Protein AF-A0A2A4YGF6-F1 (afdb_monomer_lite)

Secondary structure (DSSP, 8-state):
--HHHHHHHHTTSSSBTTBEE-GGGGSTTTTTTSTT-SEE-SSTT-EEEEEEHHHHHHTTTS-GGGGT--SSEEEEEE-S-TTSTTSEEEE-SSSEEEEEETTEEEEEE---

Structure (mmCIF, N/CA/C/O backbone):
data_AF-A0A2A4YGF6-F1
#
_entry.id   AF-A0A2A4YGF6-F1
#
loop_
_atom_site.group_PDB
_atom_site.id
_atom_site.type_symbol
_atom_site.label_atom_id
_atom_site.label_alt_id
_atom_site.label_comp_id
_atom_site.label_asym_id
_atom_site.label_entity_id
_atom_site.label_seq_id
_atom_site.pdbx_PDB_ins_code
_atom_site.Cartn_x
_atom_site.Cartn_y
_atom_site.Cartn_z
_atom_site.occupancy
_atom_site.B_iso_or_equiv
_atom_site.auth_seq_id
_atom_site.auth_comp_id
_atom_site.auth_asym_id
_atom_site.auth_atom_id
_atom_site.pdbx_PDB_model_num
ATOM 1 N N . MET A 1 1 ? -7.327 2.483 14.035 1.00 45.34 1 MET A N 1
ATOM 2 C CA . MET A 1 1 ? -5.890 2.223 14.281 1.00 45.34 1 MET A CA 1
ATOM 3 C C . MET A 1 1 ? -5.236 3.575 14.505 1.00 45.34 1 MET A C 1
ATOM 5 O O . MET A 1 1 ? -5.577 4.486 13.766 1.00 45.34 1 MET A O 1
ATOM 9 N N . ASN A 1 2 ? -4.393 3.743 15.526 1.00 44.53 2 ASN A N 1
ATOM 10 C CA . ASN A 1 2 ? -3.632 4.986 15.677 1.00 44.53 2 ASN A CA 1
ATOM 11 C C . ASN A 1 2 ? -2.352 4.909 14.829 1.00 44.53 2 ASN A C 1
ATOM 13 O O . ASN A 1 2 ? -1.898 3.821 14.473 1.00 44.53 2 ASN A O 1
ATOM 17 N N . GLU A 1 3 ? -1.796 6.063 14.484 1.00 42.47 3 GLU A N 1
ATOM 18 C CA . GLU A 1 3 ? -0.613 6.194 13.629 1.00 42.47 3 GLU A CA 1
ATOM 19 C C . GLU A 1 3 ? 0.549 5.280 14.065 1.00 42.47 3 GLU A C 1
ATOM 21 O O . GLU A 1 3 ? 1.199 4.645 13.234 1.00 42.47 3 GLU A O 1
ATOM 26 N N . LYS A 1 4 ? 0.743 5.123 15.380 1.00 48.06 4 LYS A N 1
ATOM 27 C CA . LYS A 1 4 ? 1.787 4.282 15.976 1.00 48.06 4 LYS A CA 1
ATOM 28 C C . LYS A 1 4 ? 1.678 2.812 15.558 1.00 48.06 4 LYS A C 1
ATOM 30 O O . LYS A 1 4 ? 2.673 2.219 15.153 1.00 48.06 4 LYS A O 1
ATOM 35 N N . SER A 1 5 ? 0.483 2.223 15.608 1.00 43.94 5 SER A N 1
ATOM 36 C CA . SER A 1 5 ? 0.285 0.818 15.222 1.00 43.94 5 SER A CA 1
ATOM 37 C C . SER A 1 5 ? 0.538 0.573 13.730 1.00 43.94 5 SER A C 1
ATOM 39 O O . SER A 1 5 ? 1.064 -0.476 13.369 1.00 43.94 5 SER A O 1
ATOM 41 N N . ALA A 1 6 ? 0.228 1.549 12.871 1.00 48.75 6 ALA A N 1
ATOM 42 C CA . ALA A 1 6 ? 0.528 1.474 11.440 1.00 48.75 6 ALA A CA 1
ATOM 43 C C . ALA A 1 6 ? 2.039 1.540 11.171 1.00 48.75 6 ALA A C 1
ATOM 45 O O . ALA A 1 6 ? 2.586 0.758 10.392 1.00 48.75 6 ALA A O 1
ATOM 46 N N . GLN A 1 7 ? 2.725 2.454 11.864 1.00 51.28 7 GLN A N 1
ATOM 47 C CA . GLN A 1 7 ? 4.173 2.624 11.767 1.00 51.28 7 GLN A CA 1
ATOM 48 C C . GLN A 1 7 ? 4.932 1.375 12.240 1.00 51.28 7 GLN A C 1
ATOM 50 O O . GLN A 1 7 ? 5.882 0.955 11.578 1.00 51.28 7 GLN A O 1
ATOM 55 N N . GLU A 1 8 ? 4.499 0.750 13.340 1.00 50.56 8 GLU A N 1
ATOM 56 C CA . GLU A 1 8 ? 5.091 -0.492 13.857 1.00 50.56 8 GLU A CA 1
ATOM 57 C C . GLU A 1 8 ? 4.917 -1.680 12.900 1.00 50.56 8 GLU A C 1
ATOM 59 O O . GLU A 1 8 ? 5.760 -2.577 12.881 1.00 50.56 8 GLU A O 1
ATOM 64 N N . TRP A 1 9 ? 3.845 -1.696 12.105 1.00 46.47 9 TRP A N 1
ATOM 65 C CA . TRP A 1 9 ? 3.559 -2.775 11.162 1.00 46.47 9 TRP A CA 1
ATOM 66 C C . TRP A 1 9 ? 4.492 -2.740 9.948 1.00 46.47 9 TRP A C 1
ATOM 68 O O . TRP A 1 9 ? 5.123 -3.747 9.620 1.00 46.47 9 TRP A O 1
ATOM 78 N N . ILE A 1 10 ? 4.664 -1.550 9.363 1.00 52.31 10 ILE A N 1
ATOM 79 C CA . ILE A 1 10 ? 5.623 -1.299 8.277 1.00 52.31 10 ILE A CA 1
ATOM 80 C C . ILE A 1 10 ? 7.051 -1.637 8.706 1.00 52.31 10 ILE A C 1
ATOM 82 O O . ILE A 1 10 ? 7.795 -2.253 7.950 1.00 52.31 10 ILE A O 1
ATOM 86 N N . GLY A 1 11 ? 7.433 -1.258 9.928 1.00 42.06 11 GLY A N 1
ATOM 87 C CA . GLY A 1 11 ? 8.788 -1.476 10.428 1.00 42.06 11 GLY A CA 1
ATOM 88 C C . GLY A 1 11 ? 9.106 -2.918 10.825 1.00 42.06 11 GLY A C 1
ATOM 89 O O . GLY A 1 11 ? 10.263 -3.199 11.113 1.00 42.06 11 GLY A O 1
ATOM 90 N N . LYS A 1 12 ? 8.121 -3.833 10.904 1.00 47.31 12 LYS A N 1
ATOM 91 C CA . LYS A 1 12 ? 8.362 -5.157 11.502 1.00 47.31 12 LYS A CA 1
ATOM 92 C C . LYS A 1 12 ? 8.446 -6.339 10.542 1.00 47.31 12 LYS A C 1
ATOM 94 O O . LYS A 1 12 ? 9.358 -7.125 10.763 1.00 47.31 12 LYS A O 1
ATOM 99 N N . LYS A 1 13 ? 7.565 -6.565 9.554 1.00 48.22 13 LYS A N 1
ATOM 100 C CA . LYS A 1 13 ? 7.570 -7.877 8.841 1.00 48.22 13 LYS A CA 1
ATOM 101 C C . LYS A 1 13 ? 6.909 -7.923 7.448 1.00 48.22 13 LYS A C 1
ATOM 103 O O . LYS A 1 13 ? 6.159 -8.851 7.166 1.00 48.22 13 LYS A O 1
ATOM 108 N N . ALA A 1 14 ? 7.221 -6.997 6.546 1.00 46.72 14 ALA A N 1
ATOM 109 C CA . ALA A 1 14 ? 6.971 -7.215 5.107 1.00 46.72 14 ALA A CA 1
ATOM 110 C C . ALA A 1 14 ? 8.262 -7.173 4.265 1.00 46.72 14 ALA A C 1
ATOM 112 O O . ALA A 1 14 ? 8.218 -7.325 3.049 1.00 46.72 14 ALA A O 1
ATOM 113 N N . ILE A 1 15 ? 9.410 -6.915 4.911 1.00 49.34 15 ILE A N 1
ATOM 114 C CA . ILE A 1 15 ? 10.631 -6.426 4.268 1.00 49.34 15 ILE A CA 1
ATOM 115 C C . ILE A 1 15 ? 11.863 -6.911 5.052 1.00 49.34 15 ILE A C 1
ATOM 117 O O . ILE A 1 15 ? 11.845 -6.932 6.284 1.00 49.34 15 ILE A O 1
ATOM 121 N N . ILE A 1 16 ? 12.932 -7.327 4.362 1.00 47.59 16 ILE A N 1
ATOM 122 C CA . ILE A 1 16 ? 14.196 -7.744 4.988 1.00 47.59 16 ILE A CA 1
ATOM 123 C C . ILE A 1 16 ? 14.831 -6.532 5.677 1.00 47.59 16 ILE A C 1
ATOM 125 O O . ILE A 1 16 ? 15.367 -5.640 5.020 1.00 47.59 16 ILE A O 1
ATOM 129 N N . LYS A 1 17 ? 1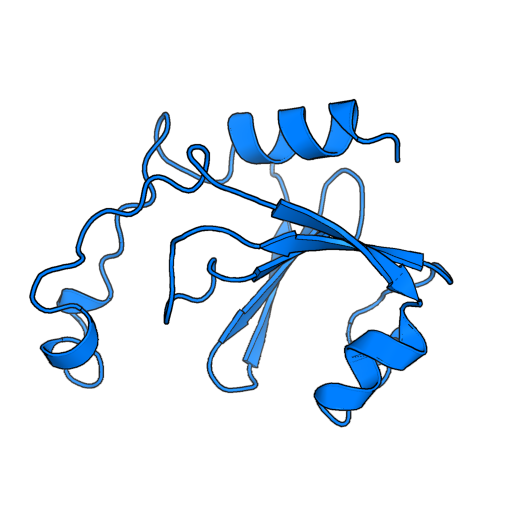4.821 -6.553 7.013 1.00 48.28 17 LYS A N 1
ATOM 130 C CA . LYS A 1 17 ? 15.460 -5.589 7.923 1.00 48.28 17 LYS A CA 1
ATOM 131 C C . LYS A 1 17 ? 14.931 -4.155 7.773 1.00 48.28 17 LYS A C 1
ATOM 133 O O . LYS A 1 17 ? 14.195 -3.760 8.656 1.00 48.28 17 LYS A O 1
ATOM 138 N N . ASP A 1 18 ? 15.216 -3.445 6.676 1.00 47.12 18 ASP A N 1
ATOM 139 C CA . ASP A 1 18 ? 14.762 -2.063 6.398 1.00 47.12 18 ASP A CA 1
ATOM 140 C C . ASP A 1 18 ? 14.767 -1.694 4.890 1.00 47.12 18 ASP A C 1
ATOM 142 O O . ASP A 1 18 ? 14.558 -0.535 4.532 1.00 47.12 18 ASP A O 1
ATOM 146 N N . ASN A 1 19 ? 15.004 -2.654 3.978 1.00 48.31 19 ASN A N 1
ATOM 147 C CA . ASN A 1 19 ? 15.064 -2.414 2.527 1.00 48.31 19 ASN A CA 1
ATOM 148 C C . ASN A 1 19 ? 14.237 -3.455 1.764 1.00 48.31 19 ASN A C 1
ATOM 150 O O . ASN A 1 19 ? 14.440 -4.658 1.944 1.00 48.31 19 ASN A O 1
ATOM 154 N N . LEU A 1 20 ? 13.326 -3.008 0.893 1.00 54.22 20 LEU A N 1
ATOM 155 C CA . LEU A 1 20 ? 12.690 -3.897 -0.082 1.00 54.22 20 LEU A CA 1
ATOM 156 C C . LEU A 1 20 ? 13.710 -4.152 -1.188 1.00 54.22 20 LEU A C 1
ATOM 158 O O . LEU A 1 20 ? 14.084 -3.227 -1.910 1.00 54.22 20 LEU A O 1
ATOM 162 N N . TYR A 1 21 ? 14.190 -5.393 -1.284 1.00 50.94 21 TYR A N 1
ATOM 163 C CA . TYR A 1 21 ? 14.915 -5.851 -2.462 1.00 50.94 21 TYR A CA 1
ATOM 164 C C . TYR A 1 21 ? 13.888 -6.272 -3.506 1.00 50.94 21 TYR A C 1
ATOM 166 O O . TYR A 1 21 ? 13.112 -7.204 -3.285 1.00 50.94 21 TYR A O 1
ATOM 174 N N . PHE A 1 22 ? 13.865 -5.555 -4.622 1.00 53.91 22 PHE A N 1
ATOM 175 C CA . PHE A 1 22 ? 12.945 -5.828 -5.710 1.00 53.91 22 PHE A CA 1
ATOM 176 C C . PHE A 1 22 ? 13.649 -6.646 -6.785 1.00 53.91 22 PHE A C 1
ATOM 178 O O . PHE A 1 22 ? 14.489 -6.139 -7.524 1.00 53.91 22 PHE A O 1
ATOM 185 N N . GLU A 1 23 ? 13.272 -7.917 -6.916 1.00 45.50 23 GLU A N 1
ATOM 186 C CA . GLU A 1 23 ? 13.754 -8.764 -8.012 1.00 45.50 23 GLU A CA 1
ATOM 187 C C . GLU A 1 23 ? 13.116 -8.426 -9.372 1.00 45.50 23 GLU A C 1
ATOM 189 O O . GLU A 1 23 ? 13.444 -9.073 -10.361 1.00 45.50 23 GLU A O 1
ATOM 194 N N . TYR A 1 24 ? 12.257 -7.399 -9.469 1.00 49.66 24 TYR A N 1
ATOM 195 C CA . TYR A 1 24 ? 11.586 -6.996 -10.716 1.00 49.66 24 TYR A CA 1
ATOM 196 C C . TYR A 1 24 ? 12.550 -6.616 -11.843 1.00 49.66 24 TYR A C 1
ATOM 198 O O . TYR A 1 24 ? 12.216 -6.795 -13.007 1.00 49.66 24 TYR A O 1
ATOM 206 N N . ALA A 1 25 ? 13.777 -6.194 -11.522 1.00 47.78 25 ALA A N 1
ATOM 207 C CA . ALA A 1 25 ? 14.823 -5.988 -12.524 1.00 47.78 25 ALA A CA 1
ATOM 208 C C . ALA A 1 25 ? 15.264 -7.286 -13.244 1.00 47.78 25 ALA A C 1
ATOM 210 O O . ALA A 1 25 ? 16.001 -7.236 -14.228 1.00 47.78 25 ALA A O 1
ATOM 211 N N . LYS A 1 26 ? 14.831 -8.456 -12.757 1.00 50.66 26 LYS A N 1
ATOM 212 C CA . LYS A 1 26 ? 15.002 -9.761 -13.410 1.00 50.66 26 LYS A CA 1
ATOM 213 C C . LYS A 1 26 ? 13.806 -10.156 -14.291 1.00 50.66 26 LYS A C 1
ATOM 215 O O . LYS A 1 26 ? 13.884 -11.191 -14.941 1.00 50.66 26 LYS A O 1
ATOM 220 N N . ILE A 1 27 ? 12.717 -9.381 -14.298 1.00 50.03 27 ILE A N 1
ATOM 221 C CA . ILE A 1 27 ? 11.562 -9.583 -15.184 1.00 50.03 27 ILE A CA 1
ATOM 222 C C . ILE A 1 27 ? 11.746 -8.684 -16.406 1.00 50.03 27 ILE A C 1
ATOM 224 O O . ILE A 1 27 ? 11.892 -7.472 -16.255 1.00 50.03 27 ILE A O 1
ATOM 228 N N . ASP A 1 28 ? 11.743 -9.268 -17.605 1.00 53.44 28 ASP A N 1
ATOM 229 C CA . ASP A 1 28 ? 12.116 -8.568 -18.842 1.00 53.44 28 ASP A CA 1
ATOM 230 C C . ASP A 1 28 ? 11.269 -7.311 -19.108 1.00 53.44 28 ASP A C 1
ATOM 232 O O . ASP A 1 28 ? 11.831 -6.264 -19.431 1.00 53.44 28 ASP A O 1
ATOM 236 N N . ASP A 1 29 ? 9.958 -7.370 -18.855 1.00 51.38 29 ASP A N 1
ATOM 237 C CA . ASP A 1 29 ? 9.028 -6.244 -19.055 1.00 51.38 29 ASP A CA 1
ATOM 238 C C . ASP A 1 29 ? 9.313 -5.035 -18.145 1.00 51.38 29 ASP A C 1
ATOM 240 O O . ASP A 1 29 ? 8.939 -3.906 -18.461 1.00 51.38 29 ASP A O 1
ATOM 244 N N . TYR A 1 30 ? 10.000 -5.248 -17.018 1.00 48.75 30 TYR A N 1
ATOM 245 C CA . TYR A 1 30 ? 10.217 -4.229 -15.985 1.00 48.75 30 TYR A CA 1
ATOM 246 C C . TYR A 1 30 ? 11.693 -3.884 -15.767 1.00 48.75 30 TYR A C 1
ATOM 248 O O . TYR A 1 30 ? 12.026 -2.952 -15.030 1.00 48.75 30 TYR A O 1
ATOM 256 N N . LYS A 1 31 ? 12.601 -4.594 -16.436 1.00 59.56 31 LYS A N 1
ATOM 257 C CA . LYS A 1 31 ? 14.048 -4.445 -16.276 1.00 59.56 31 LYS A CA 1
ATOM 258 C C . LYS A 1 31 ? 14.558 -3.047 -16.612 1.00 59.56 31 LYS A C 1
ATOM 260 O O . LYS A 1 31 ? 15.406 -2.523 -15.895 1.00 59.56 31 LYS A O 1
ATOM 265 N N . GLU A 1 32 ? 14.034 -2.430 -17.666 1.00 59.91 32 GLU A N 1
ATOM 266 C CA . GLU A 1 32 ? 14.434 -1.074 -18.066 1.00 59.91 32 GLU A CA 1
ATOM 267 C C . GLU A 1 32 ? 13.800 0.011 -17.177 1.00 59.91 32 GLU A C 1
ATOM 269 O O . GLU A 1 32 ? 14.390 1.074 -17.010 1.00 59.91 32 GLU A O 1
ATOM 274 N N . ILE A 1 33 ? 12.658 -0.273 -16.537 1.00 57.44 33 ILE A N 1
ATOM 275 C CA . ILE A 1 33 ? 11.996 0.635 -15.583 1.00 57.44 33 ILE A CA 1
ATOM 276 C C . ILE A 1 33 ? 12.793 0.714 -14.268 1.00 57.44 33 ILE A C 1
ATOM 278 O O . ILE A 1 33 ? 12.931 1.784 -13.680 1.00 57.44 33 ILE A O 1
ATOM 282 N N . PHE A 1 34 ? 13.378 -0.406 -13.828 1.00 54.34 34 PHE A N 1
ATOM 283 C CA . PHE A 1 34 ? 14.097 -0.515 -12.549 1.00 54.34 34 PHE A CA 1
ATOM 284 C C . PHE A 1 34 ? 15.621 -0.621 -12.683 1.00 54.34 34 PHE A C 1
ATOM 286 O O . PHE A 1 34 ? 16.293 -0.988 -11.717 1.00 54.34 34 PHE A O 1
ATOM 293 N N . LYS A 1 35 ? 16.176 -0.291 -13.855 1.00 55.28 35 LYS A N 1
ATOM 294 C CA . LYS A 1 35 ? 17.580 -0.531 -14.239 1.00 55.28 35 LYS A CA 1
ATOM 295 C C . LYS A 1 35 ? 18.625 -0.017 -13.242 1.00 55.28 35 LYS A C 1
ATOM 297 O O . LYS A 1 35 ? 19.692 -0.620 -13.149 1.00 55.28 35 LYS A O 1
ATOM 302 N N . ASP A 1 36 ? 18.274 1.006 -12.460 1.00 56.91 36 ASP A N 1
ATOM 303 C CA . ASP A 1 36 ? 19.115 1.631 -11.430 1.00 56.91 36 ASP A CA 1
ATOM 304 C C . ASP A 1 36 ? 18.473 1.651 -10.022 1.00 56.91 36 ASP A C 1
ATOM 306 O O . ASP A 1 36 ? 19.061 2.174 -9.078 1.00 56.91 36 ASP A O 1
ATOM 310 N N . ASN A 1 37 ? 17.284 1.058 -9.847 1.00 55.31 37 ASN A N 1
ATOM 311 C CA . ASN A 1 37 ? 16.456 1.169 -8.634 1.00 55.31 37 ASN A CA 1
ATOM 312 C C . ASN A 1 37 ? 16.137 -0.205 -8.010 1.00 55.31 37 ASN A C 1
ATOM 314 O O . ASN A 1 37 ? 14.989 -0.578 -7.779 1.00 55.31 37 ASN A O 1
ATOM 318 N N . TYR A 1 38 ? 17.188 -0.973 -7.708 1.00 57.56 38 TYR A N 1
ATOM 319 C CA . TYR A 1 38 ? 17.086 -2.308 -7.089 1.00 57.56 38 TYR A CA 1
ATOM 320 C C . TYR A 1 38 ? 16.701 -2.281 -5.602 1.00 57.56 38 TYR A C 1
ATOM 322 O O . TYR A 1 38 ? 16.296 -3.302 -5.039 1.00 57.56 38 TYR A O 1
ATOM 330 N N . TYR A 1 39 ? 16.869 -1.125 -4.956 1.00 62.66 39 TYR A N 1
ATOM 331 C CA . TYR A 1 39 ? 16.680 -0.944 -3.524 1.00 62.66 39 TYR A CA 1
ATOM 332 C C . TYR A 1 39 ? 15.828 0.287 -3.271 1.00 62.66 39 TYR A C 1
ATOM 334 O O . TYR A 1 39 ? 16.196 1.388 -3.673 1.00 62.66 39 TYR A O 1
ATOM 342 N N . CYS A 1 40 ? 14.737 0.112 -2.530 1.00 66.31 40 CYS A N 1
ATOM 343 C CA . CYS A 1 40 ? 14.024 1.237 -1.951 1.00 66.31 40 CYS A CA 1
ATOM 344 C C . CYS A 1 40 ? 13.992 1.142 -0.426 1.00 66.31 40 CYS A C 1
ATOM 346 O O . CYS A 1 40 ? 13.603 0.120 0.154 1.00 66.31 40 CYS A O 1
ATOM 348 N N . ASN A 1 41 ? 14.356 2.251 0.217 1.00 65.12 41 ASN A N 1
ATOM 349 C CA . ASN A 1 41 ? 14.133 2.457 1.637 1.00 65.12 41 ASN A CA 1
ATOM 350 C C . ASN A 1 41 ? 12.766 3.124 1.840 1.00 65.12 41 ASN A C 1
ATOM 352 O O . ASN A 1 41 ? 12.618 4.336 1.726 1.00 65.12 41 ASN A O 1
ATOM 356 N N . PHE A 1 42 ? 11.765 2.314 2.158 1.00 67.06 42 PHE A N 1
ATOM 357 C CA . PHE A 1 42 ? 10.371 2.721 2.353 1.00 67.06 42 PHE A CA 1
ATOM 358 C C . PHE A 1 42 ? 10.128 3.504 3.660 1.00 67.06 42 PHE A C 1
ATOM 360 O O . PHE A 1 42 ? 9.040 4.041 3.859 1.00 67.06 42 PHE A O 1
ATOM 367 N N . LEU A 1 43 ? 11.100 3.557 4.582 1.00 61.28 43 LEU A N 1
ATOM 368 C CA . LEU A 1 43 ? 10.951 4.256 5.865 1.00 61.28 43 LEU A CA 1
ATOM 369 C C . LEU A 1 43 ? 11.290 5.744 5.767 1.00 61.28 43 LEU A C 1
ATOM 371 O O . LEU A 1 43 ? 10.648 6.562 6.430 1.00 61.28 43 LEU A O 1
ATOM 375 N N . LYS A 1 44 ? 12.301 6.105 4.974 1.00 67.19 44 LYS A N 1
ATOM 376 C CA . LYS A 1 44 ? 12.800 7.479 4.891 1.00 67.19 44 LYS A CA 1
ATOM 377 C C . LYS A 1 44 ? 11.990 8.291 3.880 1.00 67.19 44 LYS A C 1
ATOM 379 O O . LYS A 1 44 ? 12.138 8.092 2.686 1.00 67.19 44 LYS A O 1
ATOM 384 N N . GLY A 1 45 ? 11.198 9.253 4.353 1.00 68.94 45 GLY A N 1
ATOM 385 C CA . GLY A 1 45 ? 10.424 10.147 3.476 1.00 68.94 45 GLY A CA 1
ATOM 386 C C . GLY A 1 45 ? 9.028 9.637 3.118 1.00 68.94 45 GLY A C 1
ATOM 387 O O . GLY A 1 45 ? 8.447 10.108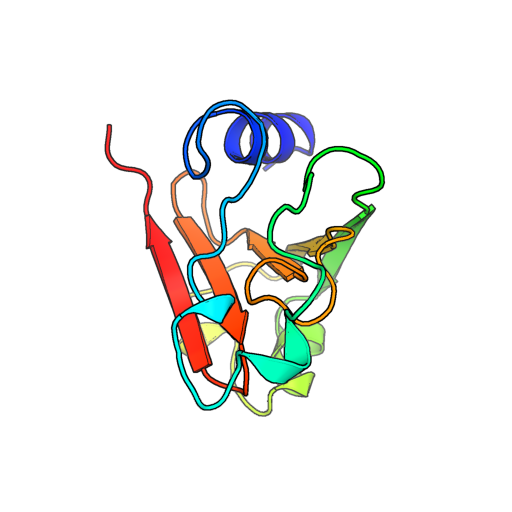 2.149 1.00 68.94 45 GLY A O 1
ATOM 388 N N . LYS A 1 46 ? 8.487 8.688 3.890 1.00 82.25 46 LYS A N 1
ATOM 389 C CA . LYS A 1 46 ? 7.083 8.285 3.769 1.00 82.25 46 LYS A CA 1
ATOM 390 C C . LYS A 1 46 ? 6.125 9.379 4.244 1.00 82.25 46 LYS A C 1
ATOM 392 O O . LYS A 1 46 ? 6.434 10.105 5.192 1.00 82.25 46 LYS A O 1
ATOM 397 N N . GLU A 1 47 ? 4.940 9.410 3.651 1.00 89.44 47 GLU A N 1
ATOM 398 C CA . GLU A 1 47 ? 3.833 10.283 4.037 1.00 89.44 47 GLU A CA 1
ATOM 399 C C . GLU A 1 47 ? 2.603 9.444 4.398 1.00 89.44 47 GLU A C 1
ATOM 401 O O . GLU A 1 47 ? 2.217 8.527 3.675 1.00 89.44 47 GLU A O 1
ATOM 406 N N . ASN A 1 48 ? 1.982 9.768 5.530 1.00 89.50 48 ASN A N 1
ATOM 407 C CA . ASN A 1 48 ? 0.769 9.117 6.006 1.00 89.50 48 ASN A CA 1
ATOM 408 C C . ASN A 1 48 ? -0.432 10.015 5.706 1.00 89.50 48 ASN A C 1
ATOM 410 O O . ASN A 1 48 ? -0.458 11.168 6.136 1.00 89.50 48 ASN A O 1
ATOM 414 N N . LYS A 1 49 ? -1.459 9.473 5.053 1.00 93.00 49 LYS A N 1
ATOM 415 C CA . LYS A 1 49 ? -2.678 10.208 4.724 1.00 93.00 49 LYS A CA 1
ATOM 416 C C . LYS A 1 49 ? -3.910 9.409 5.116 1.00 93.00 49 LYS A C 1
ATOM 418 O O . LYS A 1 49 ? -4.115 8.294 4.646 1.00 93.00 49 LYS A O 1
ATOM 423 N N . LEU A 1 50 ? -4.743 9.982 5.976 1.00 94.56 50 LEU A N 1
ATOM 424 C CA . LEU A 1 50 ? -6.063 9.432 6.264 1.00 94.56 50 LEU A CA 1
ATOM 425 C C . LEU A 1 50 ? -7.047 9.974 5.225 1.00 94.56 50 LEU A C 1
ATOM 427 O O . LEU A 1 50 ? -7.115 11.186 5.012 1.00 94.56 50 LEU A O 1
ATOM 431 N N . VAL A 1 51 ? -7.767 9.086 4.546 1.00 94.38 51 VAL A N 1
ATOM 432 C CA . VAL A 1 51 ? -8.690 9.455 3.464 1.00 94.38 51 VAL A CA 1
ATOM 433 C C . VAL A 1 51 ? -10.023 8.743 3.622 1.00 94.38 51 VAL A C 1
ATOM 435 O O . VAL A 1 51 ? -10.080 7.640 4.163 1.00 94.38 51 VAL A O 1
ATOM 438 N N . ARG A 1 52 ? -11.091 9.344 3.083 1.00 95.50 52 ARG A N 1
ATOM 439 C CA . ARG A 1 52 ? -12.379 8.659 2.936 1.00 95.50 52 ARG A CA 1
ATOM 440 C C . ARG A 1 52 ? -12.242 7.513 1.943 1.00 95.50 52 ARG A C 1
ATOM 442 O O . ARG A 1 52 ? -11.853 7.739 0.795 1.00 95.50 52 ARG A O 1
ATOM 449 N N . THR A 1 53 ? -12.588 6.310 2.383 1.00 93.25 53 THR A N 1
ATOM 450 C CA . THR A 1 53 ? -12.337 5.062 1.657 1.00 93.25 53 THR A CA 1
ATOM 451 C C . THR A 1 53 ? -12.996 5.065 0.285 1.00 93.25 53 THR A C 1
ATOM 453 O O . THR A 1 53 ? -12.302 4.884 -0.709 1.00 93.25 53 THR A O 1
ATOM 456 N N . ASP A 1 54 ? -14.297 5.350 0.197 1.00 91.69 54 ASP A N 1
ATOM 457 C CA . ASP A 1 54 ? -15.014 5.310 -1.085 1.00 91.69 54 ASP A CA 1
ATOM 458 C C . ASP A 1 54 ? -14.493 6.349 -2.078 1.00 91.69 54 ASP A C 1
ATOM 460 O O . ASP A 1 54 ? -14.278 6.049 -3.250 1.00 91.69 54 ASP A O 1
ATOM 464 N N . THR A 1 55 ? -14.236 7.572 -1.603 1.00 93.44 55 THR A N 1
ATOM 465 C CA . THR A 1 55 ? -13.677 8.647 -2.431 1.00 93.44 55 THR A CA 1
ATOM 466 C C . THR A 1 55 ? -12.335 8.236 -3.018 1.00 93.44 55 THR A C 1
ATOM 468 O O . THR A 1 55 ? -12.129 8.368 -4.220 1.00 93.44 55 THR A O 1
ATOM 471 N N . TYR A 1 56 ? -11.443 7.705 -2.189 1.00 92.75 56 TYR A N 1
ATOM 472 C CA . TYR A 1 56 ? -10.123 7.290 -2.629 1.00 92.75 56 TYR A CA 1
ATOM 473 C C . TYR A 1 56 ? -10.181 6.061 -3.550 1.00 92.75 56 TYR A C 1
ATOM 475 O O . TYR A 1 56 ? -9.616 6.093 -4.635 1.00 92.75 56 TYR A O 1
ATOM 483 N N . ILE A 1 57 ? -10.914 5.005 -3.188 1.00 92.12 57 ILE A N 1
ATOM 484 C CA . ILE A 1 57 ? -10.962 3.764 -3.976 1.00 92.12 57 ILE A CA 1
ATOM 485 C C . ILE A 1 57 ? -11.669 3.960 -5.329 1.00 92.12 57 ILE A C 1
ATOM 487 O O . ILE A 1 57 ? -11.262 3.360 -6.325 1.00 92.12 57 ILE A O 1
ATOM 491 N N . SER A 1 58 ? -12.646 4.871 -5.411 1.00 90.50 58 SER A N 1
ATOM 492 C CA . SER A 1 58 ? -13.339 5.185 -6.669 1.00 90.50 58 SER A CA 1
ATOM 493 C C . SER A 1 58 ? -12.415 5.671 -7.794 1.00 90.50 58 SER A C 1
ATOM 495 O O . SER A 1 58 ? -12.745 5.482 -8.967 1.00 90.50 58 SER A O 1
ATOM 497 N N . GLN A 1 59 ? -11.233 6.219 -7.474 1.00 90.94 59 GLN A N 1
ATOM 498 C CA . GLN A 1 59 ? -10.251 6.633 -8.487 1.00 90.94 59 GLN A CA 1
ATOM 499 C C . GLN A 1 59 ? -9.744 5.449 -9.330 1.00 90.94 59 GLN A C 1
ATOM 501 O O . GLN A 1 59 ? -9.362 5.621 -10.485 1.00 90.94 59 GLN A O 1
ATOM 506 N N . PHE A 1 60 ? -9.808 4.237 -8.772 1.00 89.75 60 PHE A N 1
ATOM 507 C CA . PHE A 1 60 ? -9.446 2.983 -9.427 1.00 89.75 60 PHE A CA 1
ATOM 508 C C . PHE A 1 60 ? -10.636 2.300 -10.120 1.00 89.75 60 PHE A C 1
ATOM 510 O O . PHE A 1 60 ? -10.496 1.188 -10.620 1.00 89.75 60 PHE A O 1
ATOM 517 N N . LYS A 1 61 ? -11.811 2.951 -10.166 1.00 91.12 61 LYS A N 1
ATOM 518 C CA . LYS A 1 61 ? -13.059 2.418 -10.749 1.00 91.12 61 LYS A CA 1
ATOM 519 C C . LYS A 1 61 ? -13.534 1.100 -10.115 1.00 91.12 61 LYS A C 1
ATOM 521 O O . LYS A 1 61 ? -14.176 0.291 -10.780 1.00 91.12 61 LYS A O 1
ATOM 526 N N . ILE A 1 62 ? -13.243 0.914 -8.830 1.00 90.00 62 ILE A N 1
ATOM 527 C CA . ILE A 1 62 ? -13.697 -0.211 -8.001 1.00 90.00 62 ILE A CA 1
ATOM 528 C C . ILE A 1 62 ? -14.372 0.313 -6.729 1.00 90.00 62 ILE A C 1
ATOM 530 O O . ILE A 1 62 ? -14.345 1.513 -6.442 1.00 90.00 62 ILE A O 1
ATOM 534 N N . THR A 1 63 ? -14.998 -0.583 -5.972 1.00 91.81 63 THR A N 1
ATOM 535 C CA . THR A 1 63 ? -15.636 -0.276 -4.689 1.00 91.81 63 THR A CA 1
ATOM 536 C C . THR A 1 63 ? -14.742 -0.669 -3.515 1.00 91.81 63 THR A C 1
ATOM 538 O O . THR A 1 63 ? -13.925 -1.585 -3.610 1.00 91.81 63 THR A O 1
ATOM 541 N N . ALA A 1 64 ? -14.918 -0.016 -2.363 1.00 91.75 64 ALA A N 1
ATOM 542 C CA . ALA A 1 64 ? -14.236 -0.403 -1.126 1.00 91.75 64 ALA A CA 1
ATOM 543 C C . ALA A 1 64 ? -14.507 -1.874 -0.747 1.00 91.75 64 ALA A C 1
ATOM 545 O O . ALA A 1 64 ? -13.612 -2.579 -0.273 1.00 91.75 64 ALA A O 1
ATOM 546 N N . SER A 1 65 ? -15.724 -2.359 -1.024 1.00 90.81 65 SER A N 1
ATOM 547 C CA . SER A 1 65 ? -16.125 -3.749 -0.808 1.00 90.81 65 SER A CA 1
ATOM 548 C C . SER A 1 65 ? -15.344 -4.756 -1.649 1.00 90.81 65 SER A C 1
ATOM 550 O O . SER A 1 65 ? -15.046 -5.829 -1.129 1.00 90.81 65 SER A O 1
ATOM 552 N N . ASP A 1 66 ? -14.946 -4.415 -2.881 1.00 90.44 66 ASP A N 1
ATOM 553 C CA . ASP A 1 66 ? -14.141 -5.307 -3.736 1.00 90.44 66 ASP A CA 1
ATOM 554 C C . ASP A 1 66 ? -12.781 -5.630 -3.098 1.00 90.44 66 ASP A C 1
ATOM 556 O O . ASP A 1 66 ? -12.218 -6.704 -3.300 1.00 90.44 66 ASP A O 1
ATOM 560 N N . LEU A 1 67 ? -12.278 -4.715 -2.265 1.00 90.56 67 LEU A N 1
ATOM 561 C CA . LEU A 1 67 ? -11.032 -4.862 -1.512 1.00 90.56 67 LEU A CA 1
ATOM 562 C C . LEU A 1 67 ? -11.245 -5.326 -0.061 1.00 90.56 67 LEU A C 1
ATOM 564 O O . LEU A 1 67 ? -10.292 -5.429 0.717 1.00 90.56 67 LEU A O 1
ATOM 568 N N . GLY A 1 68 ? -12.491 -5.591 0.342 1.00 91.75 68 GLY A N 1
ATOM 569 C CA . GLY A 1 68 ? -12.839 -5.942 1.719 1.00 91.75 68 GLY A CA 1
ATOM 570 C C . GLY A 1 68 ? -12.543 -4.827 2.731 1.00 91.75 68 GLY A C 1
ATOM 571 O O . GLY A 1 68 ? -12.241 -5.116 3.892 1.00 91.75 68 GLY A O 1
ATOM 572 N N . LEU A 1 69 ? -12.586 -3.563 2.300 1.00 91.19 69 LEU A N 1
ATOM 573 C CA . LEU A 1 69 ? -12.454 -2.392 3.163 1.00 91.19 69 LEU A CA 1
ATOM 574 C C . LEU A 1 69 ? -13.833 -2.028 3.721 1.00 91.19 69 LEU A C 1
ATOM 576 O O . LEU A 1 69 ? -14.731 -1.634 2.988 1.00 91.19 69 LEU A O 1
ATOM 580 N N . VAL A 1 70 ? -13.993 -2.167 5.037 1.00 86.56 70 VAL A N 1
ATOM 581 C CA . VAL A 1 70 ? -15.281 -1.967 5.736 1.00 86.56 70 VAL A CA 1
ATOM 582 C C . VAL A 1 70 ? -15.349 -0.667 6.541 1.00 86.56 70 VAL A C 1
ATOM 584 O O . VAL A 1 70 ? -16.304 -0.446 7.276 1.00 86.56 70 VAL A O 1
ATOM 587 N N . ARG A 1 71 ? -14.306 0.166 6.481 1.00 84.75 71 ARG A N 1
ATOM 588 C CA . ARG A 1 71 ? -14.205 1.411 7.254 1.00 84.75 71 ARG A CA 1
ATOM 589 C C . ARG A 1 71 ? -14.439 2.610 6.348 1.00 84.75 71 ARG A C 1
ATOM 591 O O . ARG A 1 71 ? -13.934 2.616 5.230 1.00 84.75 71 ARG A O 1
ATOM 598 N N . ASP A 1 72 ? -15.092 3.641 6.875 1.00 91.94 72 ASP A N 1
ATOM 599 C CA . ASP A 1 72 ? -15.349 4.899 6.156 1.00 91.94 72 ASP A CA 1
ATOM 600 C C . ASP A 1 72 ? -14.069 5.674 5.829 1.00 91.94 72 ASP A C 1
ATOM 602 O O . ASP A 1 72 ? -14.022 6.426 4.853 1.00 91.94 72 ASP A O 1
ATOM 606 N N . GLU A 1 73 ? -13.025 5.471 6.634 1.00 94.25 73 GLU A N 1
ATOM 607 C CA . GLU A 1 73 ? -11.698 6.032 6.425 1.00 94.25 73 GLU A CA 1
ATOM 608 C C . GLU A 1 73 ? -10.629 4.942 6.439 1.00 94.25 73 GLU A C 1
ATOM 61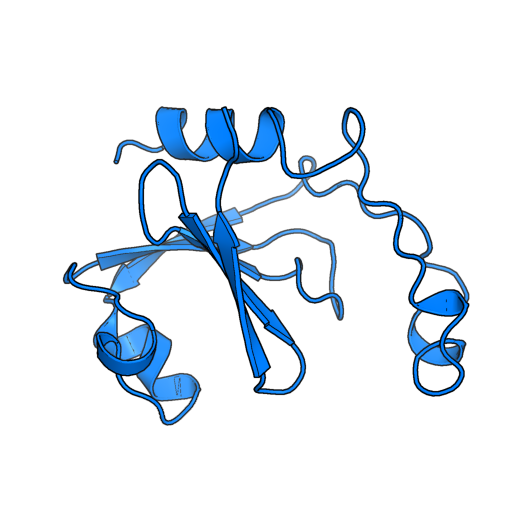0 O O . GLU A 1 73 ? -10.663 4.000 7.244 1.00 94.25 73 GLU A O 1
ATOM 615 N N . VAL A 1 74 ? -9.640 5.112 5.569 1.00 92.69 74 VAL A N 1
ATOM 616 C CA . VAL A 1 74 ? -8.491 4.224 5.436 1.00 92.69 74 VAL A CA 1
ATOM 617 C C . VAL A 1 74 ? -7.203 5.031 5.509 1.00 92.69 74 VAL A C 1
ATOM 619 O O . VAL A 1 74 ? -7.123 6.167 5.039 1.00 92.69 74 VAL A O 1
ATOM 622 N N . LEU A 1 75 ? -6.189 4.447 6.145 1.00 92.25 75 LEU A N 1
ATOM 623 C CA . LEU A 1 75 ? -4.856 5.026 6.182 1.00 92.25 75 LEU A CA 1
ATOM 624 C C . LEU A 1 75 ? -4.096 4.588 4.931 1.00 92.25 75 LEU A C 1
ATOM 626 O O . LEU A 1 75 ? -3.907 3.391 4.712 1.00 92.25 75 LEU A O 1
ATOM 630 N N . ILE A 1 76 ? -3.641 5.567 4.163 1.00 91.94 76 ILE A N 1
ATOM 631 C CA . ILE A 1 76 ? -2.749 5.402 3.024 1.00 91.94 76 ILE A CA 1
ATOM 632 C C . ILE A 1 76 ? -1.351 5.813 3.450 1.00 91.94 76 ILE A C 1
ATOM 634 O O . ILE A 1 76 ? -1.170 6.809 4.154 1.00 91.94 76 ILE A O 1
ATOM 638 N N . ILE A 1 77 ? -0.363 5.030 3.042 1.00 88.62 77 ILE A N 1
ATOM 639 C CA . ILE A 1 77 ? 1.038 5.301 3.324 1.00 88.62 77 ILE A CA 1
ATOM 640 C C . ILE A 1 77 ? 1.761 5.367 1.994 1.00 88.62 77 ILE A C 1
ATOM 642 O O . ILE A 1 77 ? 1.966 4.347 1.336 1.00 88.62 77 ILE A O 1
ATOM 646 N N . HIS A 1 78 ? 2.122 6.582 1.606 1.00 89.81 78 HIS A N 1
ATOM 647 C CA . HIS A 1 78 ? 2.940 6.838 0.436 1.00 89.81 78 HIS A CA 1
ATOM 648 C C . HIS A 1 78 ? 4.399 6.635 0.815 1.00 89.81 78 HIS A C 1
ATOM 650 O O . HIS A 1 78 ? 4.870 7.159 1.827 1.00 89.81 78 HIS A O 1
ATOM 656 N N . THR A 1 79 ? 5.118 5.859 0.019 1.00 82.81 79 THR A N 1
ATOM 657 C CA . THR A 1 79 ? 6.543 5.604 0.214 1.00 82.81 79 THR A CA 1
ATOM 658 C C . THR A 1 79 ? 7.328 6.275 -0.914 1.00 82.81 79 THR A C 1
ATOM 660 O O . THR A 1 79 ? 6.785 6.484 -1.998 1.00 82.81 79 THR A O 1
ATOM 663 N N . PRO A 1 80 ? 8.623 6.579 -0.720 1.00 78.12 80 PRO A N 1
ATOM 664 C CA . PRO A 1 80 ? 9.473 7.102 -1.795 1.00 78.12 80 PRO A CA 1
ATOM 665 C C . PRO A 1 80 ? 9.755 6.071 -2.908 1.00 78.12 80 PRO A C 1
ATOM 667 O O . PRO A 1 80 ? 10.533 6.348 -3.817 1.00 78.12 80 PRO A O 1
ATOM 670 N N . CYS A 1 81 ? 9.181 4.864 -2.833 1.00 75.25 81 CYS A N 1
ATOM 671 C CA . CYS A 1 81 ? 9.408 3.769 -3.773 1.00 75.25 81 CYS A CA 1
ATOM 672 C C . CYS A 1 81 ? 8.553 3.925 -5.034 1.00 75.25 81 CYS A C 1
ATOM 674 O O . CYS A 1 81 ? 7.738 3.050 -5.340 1.00 75.25 81 CYS A O 1
ATOM 676 N N . GLU A 1 82 ? 8.708 5.045 -5.739 1.00 76.69 82 GLU A N 1
ATOM 677 C CA . GLU A 1 82 ? 7.947 5.355 -6.949 1.00 76.69 82 GLU A CA 1
ATOM 678 C C . GLU A 1 82 ? 8.003 4.211 -7.971 1.00 76.69 82 GLU A C 1
ATOM 680 O O . GLU A 1 82 ? 8.992 3.488 -8.073 1.00 76.69 82 GLU A O 1
ATOM 685 N N . GLN A 1 83 ? 6.914 4.043 -8.727 1.00 71.81 83 GLN A N 1
ATOM 686 C CA . GLN A 1 83 ? 6.764 3.028 -9.782 1.00 71.81 83 GLN A CA 1
ATOM 687 C C . GLN A 1 83 ? 6.778 1.566 -9.296 1.00 71.81 83 GLN A C 1
ATOM 689 O O . GLN A 1 83 ? 6.585 0.656 -10.098 1.00 71.81 83 GLN A O 1
ATOM 694 N N . THR A 1 84 ? 6.927 1.320 -7.991 1.00 74.00 84 THR A N 1
ATOM 695 C CA . THR A 1 84 ? 6.807 -0.017 -7.395 1.00 74.00 84 THR A CA 1
ATOM 696 C C . THR A 1 84 ? 5.399 -0.258 -6.836 1.00 74.00 84 THR A C 1
ATOM 698 O O . THR A 1 84 ? 4.715 0.705 -6.467 1.00 74.00 84 THR A O 1
ATOM 701 N N . PRO A 1 85 ? 4.997 -1.529 -6.637 1.00 73.62 85 PRO A N 1
ATOM 702 C CA . PRO A 1 85 ? 3.779 -1.869 -5.899 1.00 73.62 85 PRO A CA 1
ATOM 703 C C . PRO A 1 85 ? 3.723 -1.288 -4.478 1.00 73.62 85 PRO A C 1
ATOM 705 O O . PRO A 1 85 ? 2.658 -1.191 -3.887 1.00 73.62 85 PRO A O 1
ATOM 708 N N . PHE A 1 86 ? 4.872 -0.920 -3.904 1.00 77.94 86 PHE A N 1
ATOM 709 C CA . PHE A 1 86 ? 4.970 -0.398 -2.542 1.00 77.94 86 PHE A CA 1
ATOM 710 C C . PHE A 1 86 ? 5.038 1.126 -2.491 1.00 77.94 86 PHE A C 1
ATOM 712 O O . PHE A 1 86 ? 5.162 1.669 -1.395 1.00 77.94 86 PHE A O 1
ATOM 719 N N . SER A 1 87 ? 4.949 1.819 -3.633 1.00 82.94 87 SER A N 1
ATOM 720 C CA . SER A 1 87 ? 4.807 3.284 -3.688 1.00 82.94 87 SER A CA 1
ATOM 721 C C . SER A 1 87 ? 3.636 3.773 -2.835 1.00 82.94 87 SER A C 1
ATOM 723 O O . SER A 1 87 ? 3.693 4.850 -2.246 1.00 82.94 87 SER A O 1
ATOM 725 N N . GLU A 1 88 ? 2.601 2.947 -2.711 1.00 88.00 88 GLU A N 1
ATOM 726 C CA . GLU A 1 88 ? 1.409 3.247 -1.948 1.00 88.00 88 GLU A CA 1
ATOM 727 C C . GLU A 1 88 ? 0.892 1.996 -1.235 1.00 88.00 88 GLU A C 1
ATOM 729 O O . GLU A 1 88 ? 0.707 0.937 -1.834 1.00 88.00 88 GLU A O 1
ATOM 734 N N . ILE A 1 89 ? 0.670 2.115 0.073 1.00 88.38 89 ILE A N 1
ATOM 735 C CA . ILE A 1 89 ? 0.197 1.025 0.924 1.00 88.38 89 ILE A CA 1
ATOM 736 C C . ILE A 1 89 ? -1.126 1.442 1.560 1.00 88.38 89 ILE A C 1
ATOM 738 O O . ILE A 1 89 ? -1.186 2.412 2.316 1.00 88.38 89 ILE A O 1
ATOM 742 N N . ILE A 1 90 ? -2.179 0.674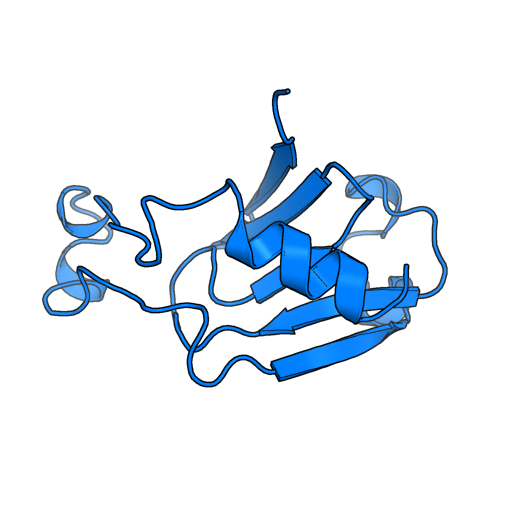 1.298 1.00 91.56 90 ILE A N 1
ATOM 743 C CA . ILE A 1 90 ? -3.506 0.853 1.887 1.00 91.56 90 ILE A CA 1
ATOM 744 C C . ILE A 1 90 ? -3.593 -0.039 3.128 1.00 91.56 90 ILE A C 1
ATOM 746 O O . ILE A 1 90 ? -3.525 -1.268 3.035 1.00 91.56 90 ILE A O 1
ATOM 750 N N . VAL A 1 91 ? -3.765 0.542 4.316 1.00 89.44 91 VAL A N 1
ATOM 751 C CA . VAL A 1 91 ? -3.854 -0.256 5.545 1.00 89.44 91 VAL A CA 1
ATOM 752 C C . VAL A 1 91 ? -5.276 -0.766 5.768 1.00 89.44 91 VAL A C 1
ATOM 754 O O . VAL A 1 91 ? -6.141 -0.046 6.269 1.00 89.44 91 VAL A O 1
ATOM 757 N N . LYS A 1 92 ? -5.502 -2.040 5.434 1.00 89.19 92 LYS A N 1
ATOM 758 C CA . LYS A 1 92 ? -6.809 -2.705 5.520 1.00 89.19 92 LYS A CA 1
ATOM 759 C C . LYS A 1 92 ? -7.184 -3.073 6.958 1.00 89.19 92 LYS A C 1
ATOM 761 O O . LYS A 1 92 ? -8.273 -2.741 7.429 1.00 89.19 92 LYS A O 1
ATOM 766 N N . SER A 1 93 ? -6.300 -3.763 7.674 1.00 85.25 93 SER A N 1
ATOM 767 C CA . SER A 1 93 ? -6.539 -4.224 9.047 1.00 85.25 93 SER A CA 1
ATOM 768 C C . SER A 1 93 ? -5.242 -4.251 9.862 1.00 85.25 93 SER A C 1
ATOM 770 O O . SER A 1 93 ? -4.204 -3.783 9.405 1.00 85.25 93 SER A O 1
ATOM 772 N N . ASN A 1 94 ? -5.297 -4.767 11.093 1.00 76.69 94 ASN A N 1
ATOM 773 C CA . ASN A 1 94 ? -4.100 -4.901 11.928 1.00 76.69 94 ASN A CA 1
ATOM 774 C C . ASN A 1 94 ? -3.116 -5.946 11.395 1.00 76.69 94 ASN A C 1
ATOM 776 O O . ASN A 1 94 ? -1.964 -5.913 11.805 1.00 76.69 94 ASN A O 1
ATOM 780 N N . ASP A 1 95 ? -3.559 -6.859 10.527 1.00 79.88 95 ASP A N 1
ATOM 781 C CA . ASP A 1 95 ? -2.750 -7.967 10.008 1.00 79.88 95 ASP A CA 1
ATOM 782 C C . ASP A 1 95 ? -2.777 -8.044 8.482 1.00 79.88 95 ASP A C 1
ATOM 784 O O . ASP A 1 95 ? -2.233 -8.986 7.908 1.00 79.88 95 ASP A O 1
ATOM 788 N N . GLU A 1 96 ? -3.371 -7.055 7.816 1.00 84.50 96 GLU A N 1
ATOM 789 C CA . GLU A 1 96 ? -3.466 -7.013 6.365 1.00 84.50 96 GLU A CA 1
ATOM 790 C C . GLU A 1 96 ? -3.215 -5.604 5.833 1.00 84.50 96 GLU A C 1
ATOM 792 O O . GLU A 1 96 ? -3.797 -4.623 6.308 1.00 84.50 96 GLU A O 1
ATOM 797 N N . ILE A 1 97 ? -2.409 -5.532 4.780 1.00 87.69 97 ILE A N 1
ATOM 798 C CA . ILE A 1 97 ? -2.307 -4.365 3.904 1.00 87.69 97 ILE A CA 1
ATOM 799 C C . ILE A 1 97 ? -2.760 -4.749 2.506 1.00 87.69 97 ILE A C 1
ATOM 801 O O . ILE A 1 97 ? -2.734 -5.922 2.130 1.00 87.69 97 ILE A O 1
ATOM 805 N N . ILE A 1 98 ? -3.137 -3.744 1.732 1.00 90.19 98 ILE A N 1
ATOM 806 C CA . ILE A 1 98 ? -3.317 -3.867 0.297 1.00 90.19 98 ILE A CA 1
ATOM 807 C C . ILE A 1 98 ? -2.252 -3.005 -0.372 1.00 90.19 98 ILE A C 1
ATOM 809 O O . ILE A 1 98 ? -2.060 -1.844 -0.010 1.00 90.19 98 ILE A O 1
ATOM 813 N N . ILE A 1 99 ? -1.564 -3.592 -1.339 1.00 87.94 99 ILE A N 1
ATOM 814 C CA . ILE A 1 99 ? -0.720 -2.884 -2.300 1.00 87.94 99 ILE A CA 1
ATOM 815 C C . ILE A 1 99 ? -1.364 -3.005 -3.675 1.00 87.94 99 ILE A C 1
ATOM 817 O O . ILE A 1 99 ? -2.146 -3.931 -3.910 1.00 87.94 99 ILE A O 1
ATOM 821 N N . HIS A 1 100 ? -1.041 -2.103 -4.592 1.00 84.50 100 HIS A N 1
ATOM 822 C CA . HIS A 1 100 ? -1.516 -2.214 -5.965 1.00 84.50 100 HIS A CA 1
ATOM 823 C C . HIS A 1 100 ? -0.433 -1.844 -6.961 1.00 84.50 100 HIS A C 1
ATOM 825 O O . HIS A 1 100 ? 0.491 -1.092 -6.656 1.00 84.50 100 HIS A O 1
ATOM 831 N N . TRP A 1 101 ? -0.528 -2.436 -8.143 1.00 79.19 101 TRP A N 1
ATOM 832 C CA . TRP A 1 101 ? 0.382 -2.171 -9.239 1.00 79.19 101 TRP A CA 1
ATOM 833 C C . TRP A 1 101 ? -0.304 -2.472 -10.561 1.00 79.19 101 TRP A C 1
ATOM 835 O O . TRP A 1 101 ? -0.901 -3.535 -10.714 1.00 79.19 101 TRP A O 1
ATOM 845 N N . ASP A 1 102 ? -0.243 -1.515 -11.485 1.00 74.25 102 ASP A N 1
ATOM 846 C CA . ASP A 1 102 ? -0.840 -1.623 -12.821 1.00 74.25 102 ASP A CA 1
ATOM 847 C C . ASP A 1 102 ? -2.317 -2.079 -12.804 1.00 74.25 102 ASP A C 1
ATOM 849 O O . ASP A 1 102 ? -2.756 -2.949 -13.551 1.00 74.25 102 ASP A O 1
ATOM 853 N N . GLY A 1 103 ? -3.096 -1.533 -11.863 1.00 75.88 103 GLY A N 1
ATOM 854 C CA . GLY A 1 103 ? -4.514 -1.869 -11.692 1.00 75.88 103 GLY A CA 1
ATOM 855 C C . GLY A 1 103 ? -4.793 -3.221 -11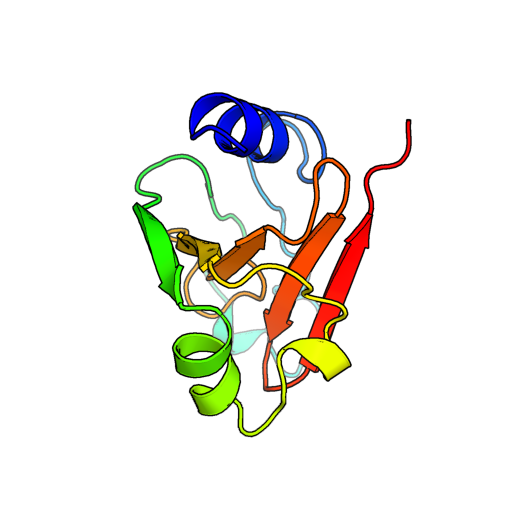.022 1.00 75.88 103 GLY A C 1
ATOM 856 O O . GLY A 1 103 ? -5.958 -3.563 -10.821 1.00 75.88 103 GLY A O 1
ATOM 857 N N . VAL A 1 104 ? -3.762 -3.974 -10.630 1.00 79.75 104 VAL A N 1
ATOM 858 C CA . VAL A 1 104 ? -3.886 -5.226 -9.871 1.00 79.75 104 VAL A CA 1
ATOM 859 C C . VAL A 1 104 ? -3.660 -4.960 -8.386 1.00 79.75 104 VAL A C 1
ATOM 861 O O . VAL A 1 104 ? -2.677 -4.332 -8.002 1.00 79.75 104 VAL A O 1
ATOM 864 N N . PHE A 1 105 ? -4.548 -5.475 -7.535 1.00 87.56 105 PHE A N 1
ATOM 865 C CA . PHE A 1 105 ? -4.475 -5.322 -6.082 1.00 87.56 105 PHE A CA 1
ATOM 866 C C . PHE A 1 105 ? -4.032 -6.626 -5.417 1.00 87.56 105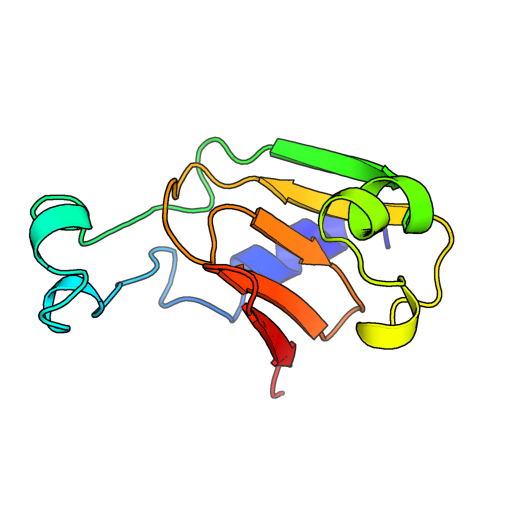 PHE A C 1
ATOM 868 O O . PHE A 1 105 ? -4.562 -7.698 -5.710 1.00 87.56 105 PHE A O 1
ATOM 875 N N . PHE A 1 106 ? -3.107 -6.531 -4.465 1.00 82.88 106 PHE A N 1
ATOM 876 C CA . PHE A 1 106 ? -2.621 -7.661 -3.681 1.00 82.88 106 PHE A CA 1
ATOM 877 C C . PHE A 1 106 ? -2.889 -7.409 -2.205 1.00 82.88 106 PHE A C 1
ATOM 879 O O . PHE A 1 106 ? -2.441 -6.410 -1.643 1.00 82.88 106 PHE A O 1
ATOM 886 N N . THR A 1 107 ? -3.581 -8.342 -1.553 1.00 86.75 107 THR A N 1
ATOM 887 C CA . THR A 1 107 ? -3.692 -8.336 -0.092 1.00 86.75 107 THR A CA 1
ATOM 888 C C . THR A 1 107 ? -2.512 -9.099 0.493 1.00 86.75 107 THR A C 1
ATOM 890 O O . THR A 1 107 ? -2.370 -10.300 0.266 1.00 86.75 107 THR A O 1
ATOM 893 N N . MET A 1 108 ? -1.672 -8.418 1.268 1.00 81.75 108 MET A N 1
ATOM 894 C CA . MET A 1 108 ? -0.591 -9.051 2.016 1.00 81.75 108 MET A CA 1
ATOM 895 C C . MET A 1 108 ? -1.026 -9.236 3.462 1.00 81.75 108 MET A C 1
ATOM 897 O O . MET A 1 108 ? -1.407 -8.273 4.128 1.00 81.75 108 MET A O 1
ATOM 901 N N . LYS A 1 109 ? -0.932 -10.471 3.957 1.00 78.31 109 LYS A N 1
ATOM 902 C CA . LYS A 1 109 ? -1.289 -10.829 5.328 1.00 78.31 109 LYS A CA 1
ATOM 903 C C . LYS A 1 109 ? -0.045 -11.153 6.146 1.00 78.31 109 LYS A C 1
ATOM 905 O O . LYS A 1 109 ? 0.832 -11.887 5.693 1.00 78.31 109 LYS A O 1
ATOM 910 N N . ARG A 1 110 ? 0.015 -10.649 7.375 1.00 67.62 110 ARG A N 1
ATOM 911 C CA . ARG A 1 110 ? 1.058 -11.013 8.334 1.00 67.62 110 ARG A CA 1
ATOM 912 C C . ARG A 1 110 ? 0.854 -12.449 8.817 1.00 67.62 110 ARG A C 1
ATOM 914 O O . ARG A 1 110 ? -0.230 -12.813 9.264 1.00 67.62 110 ARG A O 1
ATOM 921 N N . ILE A 1 111 ? 1.919 -13.244 8.758 1.00 68.81 111 ILE A N 1
ATOM 922 C CA . ILE A 1 111 ? 1.985 -14.572 9.377 1.00 68.81 111 ILE A CA 1
ATOM 923 C C . ILE A 1 111 ? 2.706 -14.419 10.723 1.00 68.81 111 ILE A C 1
ATOM 925 O O . ILE A 1 111 ? 3.742 -13.744 10.803 1.00 68.81 111 ILE A O 1
ATOM 929 N N . HIS A 1 112 ? 2.116 -14.978 11.780 1.00 60.84 112 HIS A N 1
ATOM 930 C CA . HIS A 1 112 ? 2.661 -14.961 13.139 1.00 60.84 112 HIS A CA 1
ATOM 931 C C . HIS A 1 112 ? 3.629 -16.113 13.369 1.00 60.84 112 HIS A C 1
ATOM 933 O O . HIS A 1 112 ? 3.293 -17.244 12.958 1.00 60.84 112 HIS A O 1
#

Sequence (112 aa):
MNEKSAQEWIGKKAIIKDNLYFEYAKIDDYKEIFKDNYYCNFLKGKENKLVRTDTYISQFKITASDLGLVRDEVLIIHTPCEQTPFSEIIVKSNDEIIIHWDGVFFTMKRIH

pLDDT: mean 72.46, std 17.8, range [42.06, 95.5]

Radius of gyration: 14.24 Å; chains: 1; bounding box: 35×25×35 Å

Foldseek 3Di:
DDPVLVLVVLCPDPDDNFKRQDPCCVPPVCVVVCVPPRIFRQNPPKDKDKDQQQVVCCVLVDGCVVVPAPDRIWIKIAGPSPQDQVRIWTQRDSFWIWTDHPSDIDIDGDDD